Protein AF-A0A7S3XUX4-F1 (afdb_monomer_lite)

Sequence (111 aa):
DKAPLEVVVLLKGLAEDGEMLLADGRRVLDEARVREEGLENDPSVVPIHPDFRLWVLANRPGFPFMGNDFFRECGDAFCVHAVDNPDPSSEARLLAQWAPGLPTALLGRLA

pLDDT: mean 87.91, std 8.02, range [60.5, 97.81]

Radius of gyration: 21.31 Å; chains: 1; bounding box: 48×29×55 Å

Secondary structure (DSSP, 8-state):
--S-HHHHHHHHHHHHTSEEE-TTS-EEEEHHHHHHTT-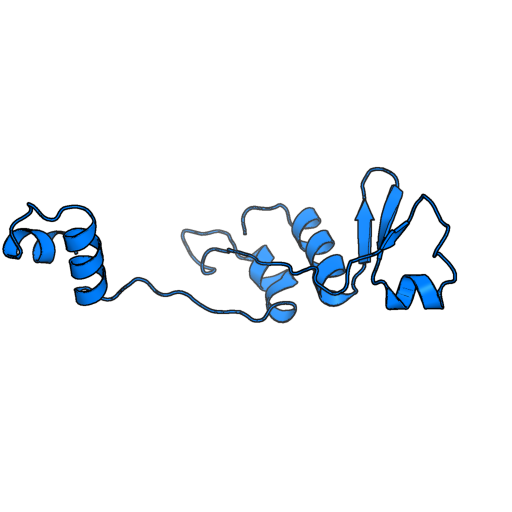TT-TTEEEEPTT-------PPSBTTB-THHHHHHHGGGS-----PPPPHHHHHHHHHHH-TTS-HHHHTTT-

InterPro domains:
  IPR039891 von Willebrand factor A domain-containing protein 8 [PTHR21610] (1-110)

Structure (mmCIF, N/CA/C/O backbone):
data_AF-A0A7S3XUX4-F1
#
_entry.id   AF-A0A7S3XUX4-F1
#
loop_
_atom_site.group_PDB
_atom_site.id
_atom_site.type_symbol
_atom_site.label_atom_id
_atom_site.label_alt_id
_atom_site.label_comp_id
_atom_site.label_asym_id
_atom_site.label_entity_id
_atom_site.label_seq_id
_atom_site.pdbx_PDB_ins_code
_atom_site.Cartn_x
_atom_site.Cartn_y
_atom_site.Cartn_z
_atom_site.occupancy
_atom_site.B_iso_or_equiv
_atom_site.auth_seq_id
_atom_site.auth_comp_id
_atom_site.auth_asym_id
_atom_site.auth_atom_id
_atom_site.pdbx_PDB_model_num
ATOM 1 N N . ASP A 1 1 ? 1.983 5.014 5.898 1.00 66.81 1 ASP A N 1
ATOM 2 C CA . ASP A 1 1 ? 2.160 6.467 6.141 1.00 66.81 1 ASP A CA 1
ATOM 3 C C . ASP A 1 1 ? 3.398 6.817 6.987 1.00 66.81 1 ASP A C 1
ATOM 5 O O . ASP A 1 1 ? 3.835 7.954 6.936 1.00 66.81 1 ASP A O 1
ATOM 9 N N . LYS A 1 2 ? 3.973 5.880 7.760 1.00 80.00 2 LYS A N 1
ATOM 10 C CA . LYS A 1 2 ? 5.196 6.097 8.569 1.00 80.00 2 LYS A CA 1
ATOM 11 C C . LYS A 1 2 ? 6.522 5.818 7.851 1.00 80.00 2 LYS A C 1
ATOM 13 O O . LYS A 1 2 ? 7.576 5.911 8.474 1.00 80.00 2 LYS A O 1
ATOM 18 N N . ALA A 1 3 ? 6.468 5.408 6.587 1.00 83.81 3 ALA A N 1
ATOM 19 C CA . ALA A 1 3 ? 7.671 5.172 5.803 1.00 83.81 3 ALA A CA 1
ATOM 20 C C . ALA A 1 3 ? 8.380 6.512 5.516 1.00 83.81 3 ALA A C 1
ATOM 22 O O . ALA A 1 3 ? 7.684 7.511 5.321 1.00 83.81 3 ALA A O 1
ATOM 23 N N . PRO A 1 4 ? 9.724 6.545 5.479 1.00 86.75 4 PRO A N 1
ATOM 24 C CA . PRO A 1 4 ? 10.472 7.711 5.016 1.00 86.75 4 PRO A CA 1
ATOM 25 C C . PRO A 1 4 ? 10.052 8.130 3.603 1.00 86.75 4 PRO A C 1
ATOM 27 O O . PRO A 1 4 ? 9.626 7.287 2.809 1.00 86.75 4 PRO A O 1
ATOM 30 N N . LEU A 1 5 ? 10.202 9.416 3.279 1.00 85.75 5 LEU A N 1
ATOM 31 C CA . LEU A 1 5 ? 9.801 9.976 1.986 1.00 85.75 5 LEU A CA 1
ATOM 32 C C . LEU A 1 5 ? 10.465 9.249 0.807 1.00 85.75 5 LEU A C 1
ATOM 34 O O . LEU A 1 5 ? 9.823 9.000 -0.207 1.00 85.75 5 LEU A O 1
ATOM 38 N N . GLU A 1 6 ? 11.720 8.835 0.955 1.00 87.25 6 GLU A N 1
ATOM 39 C CA . GLU A 1 6 ? 12.470 8.111 -0.073 1.00 87.25 6 GLU A CA 1
ATOM 40 C C . GLU A 1 6 ? 11.796 6.782 -0.437 1.00 87.25 6 GLU A C 1
ATOM 42 O O . GLU A 1 6 ? 11.738 6.400 -1.604 1.00 87.25 6 GLU A O 1
ATOM 47 N N . VAL A 1 7 ? 11.229 6.094 0.559 1.00 88.00 7 VAL A N 1
ATOM 48 C CA . VAL A 1 7 ? 10.475 4.851 0.351 1.00 88.00 7 VAL A CA 1
ATOM 49 C C . VAL A 1 7 ? 9.140 5.141 -0.330 1.00 88.00 7 VAL A C 1
ATOM 51 O O . VAL A 1 7 ? 8.718 4.386 -1.202 1.00 88.00 7 VAL A O 1
ATOM 54 N N . VAL A 1 8 ? 8.480 6.236 0.051 1.00 88.06 8 VAL A N 1
ATOM 55 C CA . VAL A 1 8 ? 7.212 6.668 -0.552 1.00 88.06 8 VAL A CA 1
ATOM 56 C C . VAL A 1 8 ? 7.396 6.960 -2.044 1.00 88.06 8 VAL A C 1
ATOM 58 O O . VAL A 1 8 ? 6.635 6.443 -2.854 1.00 88.06 8 VAL A O 1
ATOM 61 N N . VAL A 1 9 ? 8.447 7.690 -2.423 1.00 86.50 9 VAL A N 1
ATOM 62 C CA . VAL A 1 9 ? 8.739 8.017 -3.830 1.00 86.50 9 VAL A CA 1
ATOM 63 C C . VAL A 1 9 ? 9.057 6.766 -4.656 1.00 86.50 9 VAL A C 1
ATOM 65 O O . VAL A 1 9 ? 8.585 6.652 -5.784 1.00 86.50 9 VAL A O 1
ATOM 68 N N . LEU A 1 10 ? 9.793 5.794 -4.104 1.00 88.50 10 LEU A N 1
ATOM 69 C CA . LEU A 1 10 ? 10.037 4.519 -4.795 1.00 88.50 10 LEU A CA 1
ATOM 70 C C . LEU A 1 10 ? 8.735 3.750 -5.066 1.00 88.50 10 LEU A C 1
ATOM 72 O O . LEU A 1 10 ? 8.548 3.214 -6.156 1.00 88.50 10 LEU A O 1
ATOM 76 N N . LEU A 1 11 ? 7.816 3.721 -4.095 1.00 88.44 11 LEU A N 1
ATOM 77 C CA . LEU A 1 11 ? 6.501 3.099 -4.274 1.00 88.44 11 LEU A CA 1
ATOM 78 C C . LEU A 1 11 ? 5.622 3.870 -5.266 1.00 88.44 11 LEU A C 1
ATOM 80 O O . LEU A 1 11 ? 4.853 3.237 -5.986 1.00 88.44 11 LEU A O 1
ATOM 84 N N . LYS A 1 12 ? 5.752 5.203 -5.329 1.00 89.12 12 LYS A N 1
ATOM 85 C CA . LYS A 1 12 ? 5.090 6.043 -6.337 1.00 89.12 12 LYS A CA 1
ATOM 86 C C . LYS A 1 12 ? 5.491 5.625 -7.745 1.00 89.12 12 LYS A C 1
ATOM 88 O O . LYS A 1 12 ? 4.613 5.349 -8.549 1.00 89.12 12 LYS A O 1
ATOM 93 N N . GLY A 1 13 ? 6.796 5.502 -8.008 1.00 90.94 13 GLY A N 1
ATOM 94 C CA . GLY A 1 13 ? 7.304 5.069 -9.315 1.00 90.94 13 GLY A CA 1
ATOM 95 C C . GLY A 1 13 ? 6.753 3.701 -9.723 1.00 90.94 13 GLY A C 1
ATOM 96 O O . GLY A 1 13 ? 6.320 3.512 -10.857 1.00 90.94 13 GLY A O 1
ATOM 97 N N . LEU A 1 14 ? 6.654 2.763 -8.773 1.00 92.81 14 LEU A N 1
ATOM 98 C CA . LEU A 1 14 ? 6.042 1.464 -9.050 1.00 92.81 14 LEU A CA 1
ATOM 99 C C . LEU A 1 14 ? 4.544 1.580 -9.378 1.00 92.81 14 LEU A C 1
ATOM 101 O O . LEU A 1 14 ? 4.056 0.864 -10.248 1.00 92.81 14 LEU A O 1
ATOM 105 N N . ALA A 1 15 ? 3.812 2.427 -8.652 1.00 91.94 15 ALA A N 1
ATOM 106 C CA . ALA A 1 15 ? 2.364 2.567 -8.784 1.00 91.94 15 ALA A CA 1
ATOM 107 C C . ALA A 1 15 ? 1.935 3.374 -10.023 1.00 91.94 15 ALA A C 1
ATOM 109 O O . ALA A 1 15 ? 0.926 3.034 -10.634 1.00 91.94 15 ALA A O 1
ATOM 110 N N . GLU A 1 16 ? 2.676 4.424 -10.381 1.00 91.38 16 GLU A N 1
ATOM 111 C CA . GLU A 1 16 ? 2.357 5.320 -11.500 1.00 91.38 16 GLU A CA 1
ATOM 112 C C . GLU A 1 16 ? 3.044 4.909 -12.800 1.00 91.38 16 GLU A C 1
ATOM 114 O O . GLU A 1 16 ? 2.386 4.786 -13.831 1.00 91.38 16 GLU A O 1
ATOM 119 N N . ASP A 1 17 ? 4.359 4.685 -12.748 1.00 90.69 17 ASP A N 1
ATOM 120 C CA . ASP A 1 17 ? 5.191 4.474 -13.938 1.00 90.69 17 ASP A CA 1
ATOM 121 C C . ASP A 1 17 ? 5.404 2.984 -14.252 1.00 90.69 17 ASP A C 1
ATOM 123 O O . ASP A 1 17 ? 5.994 2.630 -15.279 1.00 90.69 17 ASP A O 1
ATOM 127 N N . GLY A 1 18 ? 4.957 2.098 -13.353 1.00 93.19 18 GLY A N 1
ATOM 128 C CA . GLY A 1 18 ? 5.201 0.663 -13.446 1.00 93.19 18 GLY A CA 1
ATOM 129 C C . GLY A 1 18 ? 6.688 0.320 -13.358 1.00 93.19 18 GLY A C 1
ATOM 130 O O . GLY A 1 18 ? 7.119 -0.670 -13.943 1.00 93.19 18 GLY A O 1
ATOM 131 N N . GLU A 1 19 ? 7.495 1.141 -12.678 1.00 94.62 19 GLU A N 1
ATOM 132 C CA . GLU A 1 19 ? 8.945 0.964 -12.613 1.00 94.62 19 GLU A CA 1
ATOM 133 C C . GLU A 1 19 ? 9.507 1.222 -11.211 1.00 94.62 19 GLU A C 1
ATOM 135 O O . GLU A 1 19 ? 9.159 2.189 -10.539 1.00 94.62 19 GLU A O 1
ATOM 140 N N . MET A 1 20 ? 10.436 0.375 -10.768 1.00 94.94 20 MET A N 1
ATOM 141 C CA . MET A 1 20 ? 11.166 0.585 -9.518 1.00 94.94 20 MET A CA 1
ATOM 142 C C . MET A 1 20 ? 12.572 -0.009 -9.582 1.00 94.94 20 MET A C 1
ATOM 144 O O . MET A 1 20 ? 12.752 -1.177 -9.925 1.00 94.94 20 MET A O 1
ATOM 148 N N . LEU A 1 21 ? 13.575 0.773 -9.179 1.00 92.94 21 LEU A N 1
ATOM 149 C CA . LEU A 1 21 ? 14.949 0.298 -9.029 1.00 92.94 21 LEU A CA 1
ATOM 150 C C . LEU A 1 21 ? 15.150 -0.334 -7.645 1.00 92.94 21 LEU A C 1
ATOM 152 O O . LEU A 1 21 ? 14.877 0.283 -6.615 1.00 92.94 21 LEU A O 1
ATOM 156 N N . LEU A 1 22 ? 15.656 -1.562 -7.623 1.00 91.81 22 LEU A N 1
ATOM 157 C CA . LEU A 1 22 ? 16.019 -2.289 -6.414 1.00 91.81 22 LEU A CA 1
ATOM 158 C C . LEU A 1 22 ? 17.448 -1.942 -5.982 1.00 91.81 22 LEU A C 1
ATOM 160 O O . LEU A 1 22 ? 18.306 -1.595 -6.791 1.00 91.81 22 LEU A O 1
ATOM 164 N N . ALA A 1 23 ? 17.727 -2.089 -4.687 1.00 90.06 23 ALA A N 1
ATOM 165 C CA . ALA A 1 23 ? 19.040 -1.781 -4.115 1.00 90.06 23 ALA A CA 1
ATOM 166 C C . ALA A 1 23 ? 20.184 -2.651 -4.676 1.00 90.06 23 ALA A C 1
ATOM 168 O O . ALA A 1 23 ? 21.346 -2.261 -4.599 1.00 90.06 23 ALA A O 1
ATOM 169 N N . ASP A 1 24 ? 19.864 -3.819 -5.236 1.00 93.62 24 ASP A N 1
ATOM 170 C CA . ASP A 1 24 ? 20.817 -4.716 -5.897 1.00 93.62 24 ASP A CA 1
ATOM 171 C C . ASP A 1 24 ? 21.028 -4.390 -7.389 1.00 93.62 24 ASP A C 1
ATOM 173 O O . ASP A 1 24 ? 21.721 -5.126 -8.089 1.00 93.62 24 ASP A O 1
ATOM 177 N N . GLY A 1 25 ? 20.454 -3.285 -7.874 1.00 93.62 25 GLY A N 1
ATOM 178 C CA . GLY A 1 25 ? 20.574 -2.817 -9.253 1.00 93.62 25 GLY A CA 1
ATOM 179 C C . GLY A 1 25 ? 19.554 -3.421 -10.215 1.00 93.62 25 GLY A C 1
ATOM 180 O O . GLY A 1 25 ? 19.519 -3.015 -11.376 1.00 93.62 25 GLY A O 1
ATOM 181 N N . ARG A 1 26 ? 18.708 -4.354 -9.763 1.00 96.38 26 ARG A N 1
ATOM 182 C CA . ARG A 1 26 ? 17.622 -4.880 -10.596 1.00 96.38 26 ARG A CA 1
ATOM 183 C C . ARG A 1 26 ? 16.511 -3.851 -10.783 1.00 96.38 26 ARG A C 1
ATOM 185 O O . ARG A 1 26 ? 16.251 -3.044 -9.895 1.00 96.38 26 ARG A O 1
ATOM 192 N N . ARG A 1 27 ? 15.809 -3.913 -11.910 1.00 96.06 27 ARG A N 1
ATOM 193 C CA . ARG A 1 27 ? 14.653 -3.062 -12.225 1.00 96.06 27 ARG A CA 1
ATOM 194 C C . ARG A 1 27 ? 13.381 -3.897 -12.231 1.00 96.06 27 ARG A C 1
ATOM 196 O O . ARG A 1 27 ? 13.270 -4.843 -13.001 1.00 96.06 27 ARG A O 1
ATOM 203 N N . VAL A 1 28 ? 12.423 -3.546 -11.383 1.00 96.69 28 VAL A N 1
ATOM 204 C CA . VAL A 1 28 ? 11.038 -4.005 -11.514 1.00 96.69 28 VAL A CA 1
ATOM 205 C C . VAL A 1 28 ? 10.387 -3.153 -12.595 1.00 96.69 28 VAL A C 1
ATOM 207 O O . VAL A 1 28 ? 10.488 -1.932 -12.514 1.00 96.69 28 VAL A O 1
ATOM 210 N N . LEU A 1 29 ? 9.776 -3.770 -13.605 1.00 96.88 29 LEU A N 1
ATOM 211 C CA . LEU A 1 29 ? 9.286 -3.054 -14.785 1.00 96.88 29 LEU A CA 1
ATOM 212 C C . LEU A 1 29 ? 7.984 -3.655 -15.321 1.00 96.88 29 LEU A C 1
ATOM 214 O O . LEU A 1 29 ? 7.833 -4.875 -15.352 1.00 96.88 29 LEU A O 1
ATOM 218 N N . ASP A 1 30 ? 7.066 -2.805 -15.771 1.00 95.62 30 ASP A N 1
ATOM 219 C CA . ASP A 1 30 ? 5.828 -3.212 -16.432 1.00 95.62 30 ASP A CA 1
ATOM 220 C C . ASP A 1 30 ? 6.089 -4.168 -17.607 1.00 95.62 30 ASP A C 1
ATOM 222 O O . ASP A 1 30 ? 6.985 -3.951 -18.424 1.00 95.62 30 ASP A O 1
ATOM 226 N N . GLU A 1 31 ? 5.294 -5.236 -17.706 1.00 94.19 31 GLU A N 1
ATOM 227 C CA . GLU A 1 31 ? 5.512 -6.287 -18.701 1.00 94.19 31 GLU A CA 1
ATOM 228 C C . GLU A 1 31 ? 5.418 -5.776 -20.149 1.00 94.19 31 GLU A C 1
ATOM 230 O O . GLU A 1 31 ? 6.135 -6.271 -21.020 1.00 94.19 31 GLU A O 1
ATOM 235 N N . ALA A 1 32 ? 4.566 -4.786 -20.442 1.00 93.50 32 ALA A N 1
ATOM 236 C CA . ALA A 1 32 ? 4.499 -4.204 -21.781 1.00 93.50 32 ALA A CA 1
ATOM 237 C C . ALA A 1 32 ? 5.799 -3.467 -22.116 1.00 93.50 32 ALA A C 1
ATOM 239 O O . ALA A 1 32 ? 6.355 -3.674 -23.194 1.00 93.50 32 ALA A O 1
ATOM 240 N N . ARG A 1 33 ? 6.341 -2.710 -21.156 1.00 94.50 33 ARG A N 1
ATOM 241 C CA . ARG A 1 33 ? 7.625 -2.016 -21.311 1.00 94.50 33 ARG A CA 1
ATOM 242 C C . ARG A 1 33 ? 8.797 -2.978 -21.456 1.00 94.50 33 ARG A C 1
ATOM 244 O O . ARG A 1 33 ? 9.673 -2.733 -22.275 1.00 94.50 33 ARG A O 1
ATOM 251 N N . VAL A 1 34 ? 8.791 -4.104 -20.739 1.00 96.44 34 VAL A N 1
ATOM 252 C CA . VAL A 1 34 ? 9.808 -5.158 -20.918 1.00 96.44 34 VAL A CA 1
ATOM 253 C C . VAL A 1 34 ? 9.852 -5.640 -22.372 1.00 96.44 34 VAL A C 1
ATOM 255 O O . VAL A 1 34 ? 10.941 -5.798 -22.922 1.00 96.44 34 VAL A O 1
ATOM 258 N N . ARG A 1 35 ? 8.689 -5.829 -23.014 1.00 94.75 35 ARG A N 1
ATOM 259 C CA . ARG A 1 35 ? 8.601 -6.237 -24.428 1.00 94.75 35 ARG A CA 1
ATOM 260 C C . ARG A 1 35 ? 8.998 -5.116 -25.391 1.00 94.75 35 ARG A C 1
ATOM 262 O O . ARG A 1 35 ? 9.686 -5.371 -26.372 1.00 94.75 35 ARG A O 1
ATOM 269 N N . GLU A 1 36 ? 8.575 -3.880 -25.132 1.00 95.31 36 GLU A N 1
ATOM 270 C CA . GLU A 1 36 ? 8.912 -2.719 -25.971 1.00 95.31 36 GLU A CA 1
ATOM 271 C C . GLU A 1 36 ? 10.413 -2.395 -25.950 1.00 95.31 36 GLU A C 1
ATOM 273 O O . GLU A 1 36 ? 10.987 -2.051 -26.983 1.00 95.31 36 GLU A O 1
ATOM 278 N N . GLU A 1 37 ? 11.054 -2.537 -24.788 1.00 95.56 37 GLU A N 1
ATOM 279 C CA . GLU A 1 37 ? 12.486 -2.290 -24.590 1.00 95.56 37 GLU A CA 1
ATOM 280 C C . GLU A 1 37 ? 13.363 -3.509 -24.969 1.00 95.56 37 GLU A C 1
ATOM 282 O O . GLU A 1 37 ? 14.589 -3.391 -24.984 1.00 95.56 37 GLU A O 1
ATOM 287 N N . GLY A 1 38 ? 12.773 -4.665 -25.310 1.00 95.88 38 GLY A N 1
ATOM 288 C CA . GLY A 1 38 ? 13.501 -5.885 -25.694 1.00 95.88 38 GLY A CA 1
ATOM 289 C C . GLY A 1 38 ? 14.300 -6.517 -24.547 1.00 95.88 38 GLY A C 1
ATOM 290 O O . GLY A 1 38 ? 15.407 -7.025 -24.754 1.00 95.88 38 GLY A O 1
ATOM 291 N N . LEU A 1 39 ? 13.774 -6.423 -23.321 1.00 96.19 39 LEU A N 1
ATOM 292 C CA . LEU A 1 39 ? 14.441 -6.818 -22.076 1.00 96.19 39 LEU A CA 1
ATOM 293 C C . LEU A 1 39 ? 13.984 -8.189 -21.550 1.00 96.19 39 LEU A C 1
ATOM 295 O O . LEU A 1 39 ? 14.249 -8.527 -20.398 1.00 96.19 39 LEU A O 1
ATOM 299 N N . GLU A 1 40 ? 13.316 -9.013 -22.361 1.00 94.56 40 GLU A N 1
ATOM 300 C CA . GLU A 1 40 ? 12.673 -10.256 -21.902 1.00 94.56 40 GLU A CA 1
ATOM 301 C C . GLU A 1 40 ? 13.658 -11.294 -21.347 1.00 94.56 40 GLU A C 1
ATOM 303 O O . GLU A 1 40 ? 13.274 -12.160 -20.563 1.00 94.56 40 GLU A O 1
ATOM 308 N N . ASN A 1 41 ? 14.925 -11.215 -21.758 1.00 95.31 41 ASN A N 1
ATOM 309 C CA . ASN A 1 41 ? 15.991 -12.121 -21.328 1.00 95.31 41 ASN A CA 1
ATOM 310 C C . ASN A 1 41 ? 17.027 -11.433 -20.420 1.00 95.31 41 ASN A C 1
ATOM 312 O O . ASN A 1 41 ? 18.061 -12.035 -20.123 1.00 95.31 41 ASN A O 1
ATOM 316 N N . ASP A 1 42 ? 16.793 -10.182 -20.006 1.00 96.50 42 ASP A N 1
ATOM 317 C CA . ASP A 1 42 ? 17.713 -9.454 -19.133 1.00 96.50 42 ASP A CA 1
ATOM 318 C C . ASP A 1 42 ? 17.570 -9.952 -17.679 1.00 96.50 42 ASP A C 1
ATOM 320 O O . ASP A 1 42 ? 16.519 -9.762 -17.062 1.00 96.50 42 ASP A O 1
ATOM 324 N N . PRO A 1 43 ? 18.611 -10.568 -17.080 1.00 95.44 43 PRO A N 1
ATOM 325 C CA . PRO A 1 43 ? 18.537 -11.082 -15.712 1.00 95.44 43 PRO A CA 1
ATOM 326 C C . PRO A 1 43 ? 18.441 -9.975 -14.650 1.00 95.44 43 PRO A C 1
ATOM 328 O O . PRO A 1 43 ? 18.166 -10.267 -13.484 1.00 95.44 43 PRO A O 1
ATOM 331 N N . SER A 1 44 ? 18.700 -8.719 -15.022 1.00 96.69 44 SER A N 1
ATOM 332 C CA . SER A 1 44 ? 18.547 -7.556 -14.152 1.00 96.69 44 SER A CA 1
ATOM 333 C C . SER A 1 44 ? 17.116 -7.014 -14.121 1.00 96.69 44 SER A C 1
ATOM 335 O O . SER A 1 44 ? 16.817 -6.153 -13.295 1.00 96.69 44 SER A O 1
ATOM 337 N N . VAL A 1 45 ? 16.211 -7.532 -14.955 1.00 97.81 45 VAL A N 1
ATOM 338 C CA . VAL A 1 45 ? 14.824 -7.068 -15.042 1.00 97.81 45 VAL A CA 1
ATOM 339 C C . VAL A 1 45 ? 13.871 -8.068 -14.393 1.00 97.81 45 VAL A C 1
ATOM 341 O O . VAL A 1 45 ? 13.947 -9.277 -14.593 1.00 97.81 45 VAL A O 1
ATOM 344 N N . VAL A 1 46 ? 12.952 -7.545 -13.587 1.00 96.88 46 VAL A N 1
ATOM 345 C CA . VAL A 1 46 ? 11.876 -8.292 -12.940 1.00 96.88 46 VAL A CA 1
ATOM 346 C C . VAL A 1 46 ? 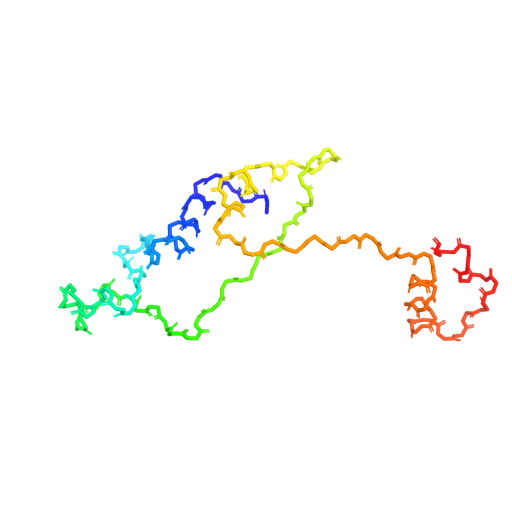10.546 -7.790 -13.516 1.00 96.88 46 VAL A C 1
ATOM 348 O O . VAL A 1 46 ? 10.087 -6.719 -13.114 1.00 96.88 46 VAL A O 1
ATOM 351 N N . PRO A 1 47 ? 9.918 -8.517 -14.457 1.00 96.88 47 PRO A N 1
ATOM 352 C CA . PRO A 1 47 ? 8.651 -8.092 -15.042 1.00 96.88 47 PRO A CA 1
ATOM 353 C C . PRO A 1 47 ? 7.526 -8.098 -13.997 1.00 96.88 47 PRO A C 1
ATOM 355 O O . PRO A 1 47 ? 7.375 -9.052 -13.227 1.00 96.88 47 PRO A O 1
ATOM 358 N N . ILE A 1 48 ? 6.710 -7.046 -13.987 1.00 96.31 48 ILE A N 1
ATOM 359 C CA . ILE A 1 48 ? 5.490 -6.971 -13.179 1.00 96.31 48 ILE A CA 1
ATOM 360 C C . ILE A 1 48 ? 4.437 -7.868 -13.824 1.00 96.31 48 ILE A C 1
ATOM 362 O O . ILE A 1 48 ? 4.049 -7.668 -14.969 1.00 96.31 48 ILE A O 1
ATOM 366 N N . HIS A 1 49 ? 3.949 -8.857 -13.078 1.00 94.62 49 HIS A N 1
ATOM 367 C CA . HIS A 1 49 ? 2.889 -9.740 -13.561 1.00 94.62 49 HIS A CA 1
ATOM 368 C C . HIS A 1 49 ? 1.571 -8.960 -13.784 1.00 94.62 49 HIS A C 1
ATOM 370 O O . HIS A 1 49 ? 1.222 -8.145 -12.928 1.00 94.62 49 HIS A O 1
ATOM 376 N N . PRO A 1 50 ? 0.764 -9.253 -14.826 1.00 92.00 50 PRO A N 1
ATOM 377 C CA . PRO A 1 50 ? -0.499 -8.545 -15.100 1.00 92.00 50 PRO A CA 1
ATOM 378 C C . PRO A 1 50 ? -1.521 -8.549 -13.951 1.00 92.00 50 PRO A C 1
ATOM 380 O O . PRO A 1 50 ? -2.327 -7.628 -13.808 1.00 92.00 50 PRO A O 1
ATOM 383 N N . ASP A 1 51 ? -1.483 -9.579 -13.104 1.00 94.19 51 ASP A N 1
ATOM 384 C CA . ASP A 1 51 ? -2.342 -9.704 -11.914 1.00 94.19 51 ASP A CA 1
ATOM 385 C C . ASP A 1 51 ? -1.729 -9.125 -10.632 1.00 94.19 51 ASP A C 1
ATOM 387 O O . ASP A 1 51 ? -2.329 -9.219 -9.560 1.00 94.19 51 ASP A O 1
ATOM 391 N N . PHE A 1 52 ? -0.545 -8.516 -10.704 1.00 93.69 52 PHE A N 1
ATOM 392 C CA . PHE A 1 52 ? 0.037 -7.822 -9.562 1.00 93.69 52 PHE A CA 1
ATOM 393 C C . PHE A 1 52 ? -0.877 -6.667 -9.127 1.00 93.69 52 PHE A C 1
ATOM 395 O O . PHE A 1 52 ? -1.393 -5.908 -9.950 1.00 93.69 52 PHE A O 1
ATOM 402 N N . ARG A 1 53 ? -1.112 -6.539 -7.818 1.00 92.75 53 ARG A N 1
ATOM 403 C CA . ARG A 1 53 ? -1.934 -5.472 -7.234 1.00 92.75 53 ARG A CA 1
ATOM 404 C C . ARG A 1 53 ? -1.240 -4.918 -6.002 1.00 92.75 53 ARG A C 1
ATOM 406 O O . ARG A 1 53 ? -0.816 -5.682 -5.136 1.00 92.75 53 ARG A O 1
ATOM 413 N N . LEU A 1 54 ? -1.196 -3.595 -5.900 1.00 90.75 54 LEU A N 1
ATOM 414 C CA . LEU A 1 54 ? -0.697 -2.898 -4.725 1.00 90.75 54 LEU A CA 1
ATOM 415 C C . LEU A 1 54 ? -1.878 -2.427 -3.869 1.00 90.75 54 LEU A C 1
ATOM 417 O O . LEU A 1 54 ? -2.709 -1.644 -4.321 1.00 90.75 54 LEU A O 1
ATOM 421 N N . TRP A 1 55 ? -1.939 -2.908 -2.629 1.00 92.00 55 TRP A N 1
ATOM 422 C CA . TRP A 1 55 ? -2.902 -2.459 -1.625 1.00 92.00 55 TRP A CA 1
ATOM 423 C C . TRP A 1 55 ? -2.164 -1.698 -0.536 1.00 92.00 55 TRP A C 1
ATOM 425 O O . TRP A 1 55 ? -1.205 -2.217 0.036 1.00 92.00 55 TRP A O 1
ATOM 435 N N . VAL A 1 56 ? -2.623 -0.484 -0.229 1.00 87.88 56 VAL A N 1
ATOM 436 C CA . VAL A 1 56 ? -2.002 0.348 0.800 1.00 87.88 56 VAL A CA 1
ATOM 437 C C . VAL A 1 56 ? -3.004 0.698 1.885 1.00 87.88 56 VAL A C 1
ATOM 439 O O . VAL A 1 56 ? -4.100 1.182 1.614 1.00 87.88 56 VAL A O 1
ATOM 442 N N . LEU A 1 57 ? -2.593 0.472 3.130 1.00 88.44 57 LEU A N 1
ATOM 443 C CA . LEU A 1 57 ? -3.300 0.928 4.316 1.00 88.44 57 LEU A CA 1
ATO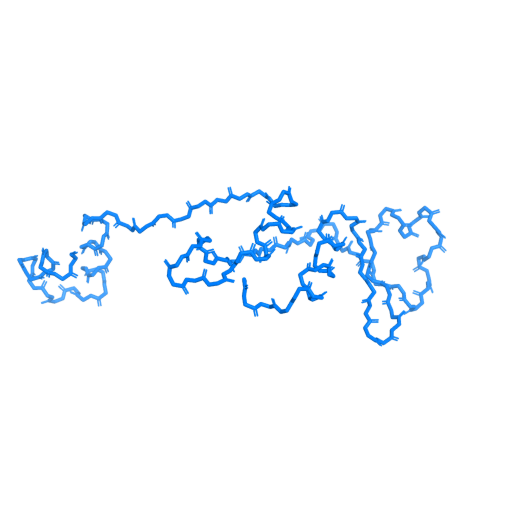M 444 C C . LEU A 1 57 ? -2.524 2.098 4.912 1.00 88.44 57 LEU A C 1
ATOM 446 O O . LEU A 1 57 ? -1.345 1.982 5.258 1.00 88.44 57 LEU A O 1
ATOM 450 N N . ALA A 1 58 ? -3.189 3.239 5.015 1.00 84.75 58 ALA A N 1
ATOM 451 C CA . ALA A 1 58 ? -2.630 4.446 5.592 1.00 84.75 58 ALA A CA 1
ATOM 452 C C . ALA A 1 58 ? -3.635 5.055 6.564 1.00 84.75 58 ALA A C 1
ATOM 454 O O . ALA A 1 58 ? -4.845 5.003 6.344 1.00 84.75 58 ALA A O 1
ATOM 455 N N . ASN A 1 59 ? -3.120 5.645 7.640 1.00 83.44 59 ASN A N 1
ATOM 456 C CA . ASN A 1 59 ? -3.954 6.435 8.530 1.00 83.44 59 ASN A CA 1
ATOM 457 C C . ASN A 1 59 ? -4.481 7.660 7.786 1.00 83.44 59 ASN A C 1
ATOM 459 O O . ASN A 1 59 ? -3.796 8.223 6.926 1.00 83.44 59 ASN A O 1
ATOM 463 N N . ARG A 1 60 ? -5.674 8.113 8.179 1.00 78.06 60 ARG A N 1
ATOM 464 C CA . ARG A 1 60 ? -6.183 9.414 7.752 1.00 78.06 60 ARG A CA 1
ATOM 465 C C . ARG A 1 60 ? -5.138 10.497 8.087 1.00 78.06 60 ARG A C 1
ATOM 467 O O . ARG A 1 60 ? -4.661 10.523 9.225 1.00 78.06 60 ARG A O 1
ATOM 474 N N . PRO A 1 61 ? -4.782 11.389 7.144 1.00 76.12 61 PRO A N 1
ATOM 475 C CA . PRO A 1 61 ? -3.838 12.466 7.420 1.00 76.12 61 PRO A CA 1
ATOM 476 C C . PRO A 1 61 ? -4.413 13.429 8.468 1.00 76.12 61 PRO A C 1
ATOM 478 O O . PRO A 1 61 ? -5.597 13.774 8.424 1.00 76.12 61 PRO A O 1
ATOM 481 N N . GLY A 1 62 ? -3.573 13.873 9.405 1.00 74.25 62 GLY A N 1
ATOM 482 C CA . GLY A 1 62 ? -3.952 14.811 10.464 1.00 74.25 62 GLY A CA 1
ATOM 483 C C . GLY A 1 62 ? -3.532 14.359 11.863 1.00 74.25 62 GLY A C 1
ATOM 484 O O . GLY A 1 62 ? -3.215 13.199 12.097 1.00 74.25 62 GLY A O 1
ATOM 485 N N . PHE A 1 63 ? -3.516 15.291 12.817 1.00 69.69 63 PHE A N 1
ATOM 486 C CA . PHE A 1 63 ? -3.086 15.020 14.194 1.00 69.69 63 PHE A CA 1
ATOM 487 C C . PHE A 1 63 ? -3.936 13.914 14.861 1.00 69.69 63 PHE A C 1
ATOM 489 O O . PHE A 1 63 ? -5.159 13.950 14.722 1.00 69.69 63 PHE A O 1
ATOM 496 N N . PRO A 1 64 ? -3.342 12.961 15.615 1.00 69.00 64 PRO A N 1
ATOM 497 C CA . PRO A 1 64 ? -1.920 12.819 15.972 1.00 69.00 64 PRO A CA 1
ATOM 498 C C . PRO A 1 64 ? -1.073 12.049 14.937 1.00 69.00 64 PRO A C 1
ATOM 500 O O . PRO A 1 64 ? 0.110 11.783 15.160 1.00 69.00 64 PRO A O 1
ATOM 503 N N . PHE A 1 65 ? -1.645 11.663 13.798 1.00 67.81 65 PHE A N 1
ATOM 504 C CA . PHE A 1 65 ? -0.981 10.856 12.781 1.00 67.81 65 PHE A CA 1
ATOM 505 C C . PHE A 1 65 ? -0.210 11.730 11.780 1.00 67.81 65 PHE A C 1
ATOM 507 O O . PHE A 1 65 ? -0.763 12.383 10.902 1.00 67.81 65 PHE A O 1
ATOM 514 N N . MET A 1 66 ? 1.121 11.698 11.876 1.00 62.19 66 MET A N 1
ATOM 515 C CA . MET A 1 66 ? 2.043 12.392 10.954 1.00 62.19 66 MET A CA 1
ATOM 516 C C . MET A 1 66 ? 2.127 11.758 9.548 1.00 62.19 66 MET A C 1
ATOM 518 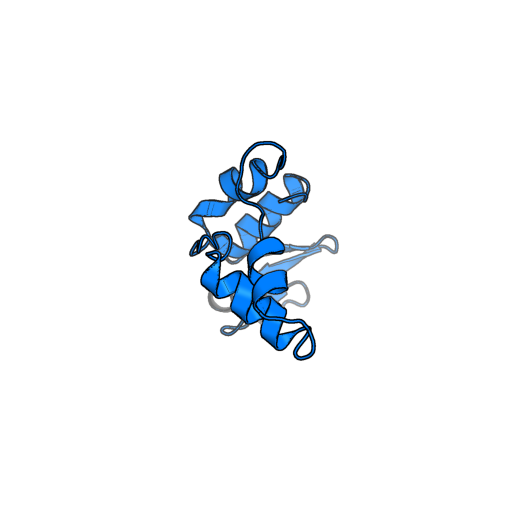O O . MET A 1 66 ? 3.157 11.844 8.895 1.00 62.19 66 MET A O 1
ATOM 522 N N . GLY A 1 67 ? 1.071 11.093 9.078 1.00 60.50 67 GLY A N 1
ATOM 523 C CA . GLY A 1 67 ? 1.033 10.364 7.808 1.00 60.50 67 GLY A CA 1
ATOM 524 C C . GLY A 1 67 ? 0.960 11.228 6.545 1.00 60.50 67 GLY A C 1
ATOM 525 O O . GLY A 1 67 ? 0.509 10.755 5.504 1.00 60.50 67 GLY A O 1
ATOM 526 N N . ASN A 1 68 ? 1.344 12.501 6.652 1.00 63.44 68 ASN A N 1
ATOM 527 C CA . ASN A 1 68 ? 1.084 13.528 5.646 1.00 63.44 68 ASN A CA 1
ATOM 528 C C . ASN A 1 68 ? 1.800 13.257 4.327 1.00 63.44 68 ASN A C 1
ATOM 530 O O . ASN A 1 68 ? 1.236 13.536 3.273 1.00 63.44 68 ASN A O 1
ATOM 534 N N . ASP A 1 69 ? 3.013 12.715 4.384 1.00 74.69 69 ASP A N 1
ATOM 535 C CA . ASP A 1 69 ? 3.851 12.637 3.194 1.00 74.69 69 ASP A CA 1
ATOM 536 C C . ASP A 1 69 ? 3.386 11.511 2.265 1.00 74.69 69 ASP A C 1
ATOM 538 O O . ASP A 1 69 ? 3.278 11.725 1.069 1.00 74.69 69 ASP A O 1
ATOM 542 N N . PHE A 1 70 ? 2.952 10.357 2.788 1.00 82.81 70 PHE A N 1
ATOM 543 C CA . PHE A 1 70 ? 2.430 9.290 1.923 1.00 82.81 70 PHE A CA 1
ATOM 544 C C . PHE A 1 70 ? 1.209 9.733 1.104 1.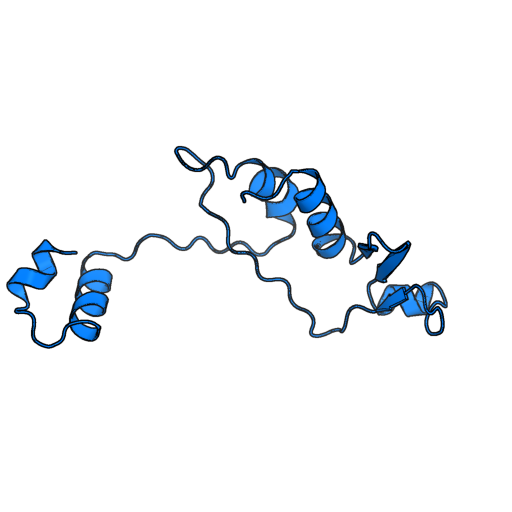00 82.81 70 PHE A C 1
ATOM 546 O O . PHE A 1 70 ? 1.175 9.556 -0.110 1.00 82.81 70 PHE A O 1
ATOM 553 N N . PHE A 1 71 ? 0.196 10.307 1.762 1.00 81.69 71 PHE A N 1
ATOM 554 C CA . PHE A 1 71 ? -1.025 10.707 1.061 1.00 81.69 71 PHE A CA 1
ATOM 555 C C . PHE A 1 71 ? -0.788 11.903 0.132 1.00 81.69 71 PHE A C 1
ATOM 557 O O . PHE A 1 71 ? -1.388 11.966 -0.935 1.00 81.69 71 PHE A O 1
ATOM 564 N N . ARG A 1 72 ? 0.088 12.840 0.518 1.00 82.44 72 ARG A N 1
ATOM 565 C CA . ARG A 1 72 ? 0.457 13.976 -0.335 1.00 82.44 72 ARG A CA 1
ATOM 566 C C . ARG A 1 72 ? 1.170 13.521 -1.603 1.00 82.44 72 ARG A C 1
ATOM 568 O O . ARG A 1 72 ? 0.865 14.043 -2.665 1.00 82.44 72 ARG A O 1
ATOM 575 N N . GLU A 1 73 ? 2.121 12.606 -1.467 1.00 84.19 73 GLU A N 1
ATOM 576 C CA . GLU A 1 73 ? 3.036 12.262 -2.553 1.00 84.19 73 GLU A CA 1
ATOM 577 C C . GLU A 1 73 ? 2.519 11.130 -3.435 1.00 84.19 73 GLU A C 1
ATOM 579 O O . GLU A 1 73 ? 2.930 11.053 -4.579 1.00 84.19 73 GLU A O 1
ATOM 584 N N . CYS A 1 74 ? 1.656 10.238 -2.943 1.00 82.62 74 CYS A N 1
ATOM 585 C CA . CYS A 1 74 ? 1.169 9.100 -3.735 1.00 82.62 74 CYS A CA 1
ATOM 586 C C . CYS A 1 74 ? -0.352 8.957 -3.752 1.00 82.62 74 CYS A C 1
ATOM 588 O O . CYS A 1 74 ? -0.853 7.975 -4.288 1.00 82.62 74 CYS A O 1
ATOM 590 N N . GLY A 1 75 ? -1.108 9.852 -3.111 1.00 82.62 75 GLY A N 1
ATOM 591 C CA . GLY A 1 75 ? -2.553 9.672 -2.943 1.00 82.62 75 GLY A CA 1
ATOM 592 C C . GLY A 1 75 ? -3.335 9.635 -4.258 1.00 82.62 75 GLY A C 1
ATOM 593 O O . GLY A 1 75 ? -4.367 8.974 -4.328 1.00 82.62 75 GLY A O 1
ATOM 594 N N . ASP A 1 76 ? -2.839 10.310 -5.291 1.00 86.75 76 ASP A N 1
ATOM 595 C CA . ASP A 1 76 ? -3.390 10.354 -6.648 1.00 86.75 76 ASP A CA 1
ATOM 596 C C . ASP A 1 76 ? -3.102 9.093 -7.475 1.00 86.75 76 ASP A C 1
ATOM 598 O O . ASP A 1 76 ? -3.883 8.765 -8.368 1.00 86.75 76 ASP A O 1
ATOM 602 N N . ALA A 1 77 ? -2.056 8.339 -7.132 1.00 89.06 77 ALA A N 1
ATOM 603 C CA . ALA 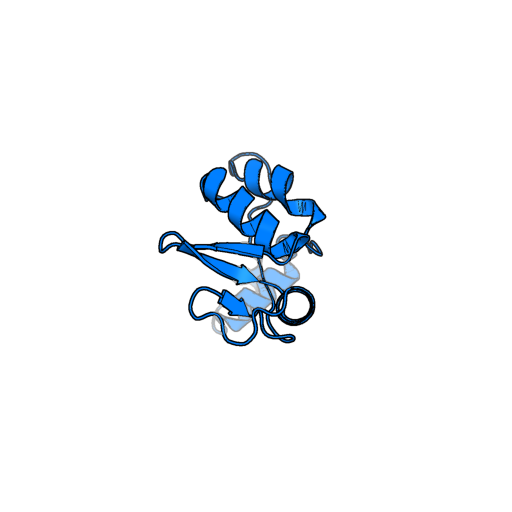A 1 77 ? -1.717 7.066 -7.769 1.00 89.06 77 ALA A CA 1
ATOM 604 C C . ALA A 1 77 ? -2.650 5.903 -7.370 1.00 89.06 77 ALA A C 1
ATOM 606 O O . ALA A 1 77 ? -2.605 4.829 -7.971 1.00 89.06 77 ALA A O 1
ATOM 607 N N . PHE A 1 78 ? -3.500 6.080 -6.350 1.00 88.00 78 PHE A N 1
ATOM 608 C CA . PHE A 1 78 ? -4.367 5.023 -5.825 1.00 88.00 78 PHE A CA 1
ATOM 609 C C . PHE A 1 78 ? -5.855 5.363 -5.926 1.00 88.00 78 PHE A C 1
ATOM 611 O O . PHE A 1 78 ? -6.293 6.494 -5.738 1.00 88.00 78 PHE A O 1
ATOM 618 N N . CYS A 1 79 ? -6.675 4.325 -6.107 1.00 90.19 79 CYS A N 1
ATOM 619 C CA . CYS A 1 79 ? -8.111 4.415 -5.858 1.00 90.19 79 CYS A CA 1
ATOM 620 C C . CYS A 1 79 ? -8.363 4.428 -4.343 1.00 90.19 79 CYS A C 1
ATOM 622 O O . CYS A 1 79 ? -8.409 3.379 -3.699 1.00 90.19 79 CYS A O 1
ATOM 624 N N . VAL A 1 80 ? -8.495 5.622 -3.765 1.00 86.69 80 VAL A N 1
ATOM 625 C CA . VAL A 1 80 ? -8.616 5.791 -2.313 1.00 86.69 80 VAL A CA 1
ATOM 626 C C . VAL A 1 80 ? -10.028 5.460 -1.831 1.00 86.69 80 VAL A C 1
ATOM 628 O O . VAL A 1 80 ? -11.014 6.032 -2.294 1.00 86.69 80 VAL A O 1
ATOM 631 N N . HIS A 1 81 ? -10.114 4.589 -0.825 1.00 89.06 81 HIS A N 1
ATOM 632 C CA . HIS A 1 81 ? -11.334 4.339 -0.066 1.00 89.06 81 HIS A CA 1
ATOM 633 C C . HIS A 1 81 ? -11.104 4.680 1.408 1.00 89.06 81 HIS A C 1
ATOM 635 O O . HIS A 1 81 ? -10.303 4.035 2.084 1.00 89.06 81 HIS A O 1
ATOM 641 N N . ALA A 1 82 ? -11.792 5.712 1.902 1.00 88.00 82 ALA A N 1
ATOM 642 C CA . ALA A 1 82 ? -11.747 6.071 3.313 1.00 88.00 82 ALA A CA 1
ATOM 643 C C . ALA A 1 82 ? -12.637 5.115 4.115 1.00 88.00 82 ALA A C 1
ATOM 645 O O . ALA A 1 82 ? -13.828 4.993 3.837 1.00 88.00 82 ALA A O 1
ATOM 646 N N . VAL A 1 83 ? -12.047 4.454 5.109 1.00 88.56 83 VAL A N 1
ATOM 647 C CA . VAL A 1 83 ? -12.775 3.626 6.072 1.00 88.56 83 VAL A CA 1
ATOM 648 C C . VAL A 1 83 ? -12.981 4.458 7.329 1.00 88.56 83 VAL A C 1
ATOM 650 O O . VAL A 1 83 ? -12.022 4.752 8.045 1.00 88.56 83 VAL A O 1
ATOM 653 N N . ASP A 1 84 ? -14.222 4.872 7.561 1.00 86.69 84 ASP A N 1
ATOM 654 C CA . ASP A 1 84 ? -14.606 5.578 8.780 1.00 86.69 84 ASP A CA 1
ATOM 655 C C . ASP A 1 84 ? -14.741 4.608 9.959 1.00 86.69 84 ASP A C 1
ATOM 657 O O . ASP A 1 84 ? -14.858 3.389 9.789 1.00 86.69 84 ASP A O 1
ATOM 661 N N . ASN A 1 85 ? -14.749 5.160 11.174 1.00 87.75 85 ASN A N 1
ATOM 662 C CA . ASN A 1 85 ? -15.085 4.366 12.347 1.00 87.75 85 ASN A CA 1
ATOM 663 C C . ASN A 1 85 ? -16.510 3.798 12.202 1.00 87.75 85 ASN A C 1
ATOM 665 O O . ASN A 1 85 ? -17.400 4.504 11.713 1.00 87.75 85 ASN A O 1
ATOM 669 N N . PRO A 1 86 ? -16.736 2.542 12.623 1.00 90.12 86 PRO A N 1
ATOM 670 C CA . PRO A 1 86 ? -18.066 1.952 12.625 1.00 90.12 86 PRO A CA 1
ATOM 671 C C . PRO A 1 86 ? -19.046 2.796 13.449 1.00 90.12 86 PRO A C 1
ATOM 673 O O . PRO A 1 86 ? -18.691 3.401 14.456 1.00 90.12 86 PRO A O 1
ATOM 676 N N . ASP A 1 87 ? -20.307 2.831 13.022 1.00 91.12 87 ASP A N 1
ATOM 677 C CA . ASP A 1 87 ? -21.364 3.437 13.826 1.00 91.12 87 ASP A CA 1
ATOM 678 C C . ASP A 1 87 ? -21.638 2.589 15.090 1.00 91.12 87 ASP A C 1
ATOM 680 O O . ASP A 1 87 ? -21.364 1.381 15.085 1.00 91.12 87 ASP A O 1
ATOM 684 N N . PRO A 1 88 ? -22.246 3.158 16.150 1.00 89.69 88 PRO A N 1
ATOM 685 C CA . PRO A 1 88 ? -22.464 2.441 17.410 1.00 89.69 88 PRO A CA 1
ATOM 686 C C . PRO A 1 88 ? -23.224 1.114 17.263 1.00 89.69 88 PRO A C 1
ATOM 688 O O . PRO A 1 88 ? -22.995 0.167 18.015 1.00 89.69 88 PRO A O 1
ATOM 691 N N . SER A 1 89 ? -24.128 1.000 16.280 1.00 89.94 89 SER A N 1
ATOM 692 C CA . SER A 1 89 ? -24.851 -0.252 16.037 1.00 89.94 89 SER A CA 1
ATOM 693 C C . SER A 1 89 ? -23.954 -1.313 15.392 1.00 89.94 89 SER A C 1
ATOM 695 O O . SER A 1 89 ? -24.072 -2.504 15.691 1.00 89.94 89 SER A O 1
ATOM 697 N N . SER A 1 90 ? -23.031 -0.897 14.524 1.00 91.69 90 SER A N 1
ATOM 698 C CA . SER A 1 90 ? -22.015 -1.762 13.927 1.00 91.69 90 SER A CA 1
ATOM 699 C C . SER A 1 90 ? -20.978 -2.211 14.955 1.00 91.69 90 SER A C 1
ATOM 701 O O . SER A 1 90 ? -20.661 -3.400 14.990 1.00 91.69 90 SER A O 1
ATOM 703 N N . GLU A 1 91 ? -20.536 -1.324 15.848 1.00 91.38 91 GLU A N 1
ATOM 704 C CA . GLU A 1 91 ? -19.655 -1.669 16.973 1.00 91.38 91 GLU A CA 1
ATOM 705 C C . GLU A 1 91 ? -20.311 -2.659 17.936 1.00 91.38 91 GLU A C 1
ATOM 707 O O . GLU A 1 91 ? -19.731 -3.702 18.242 1.00 91.38 91 GLU A O 1
ATOM 712 N N . ALA A 1 92 ? -21.559 -2.407 18.342 1.00 89.44 92 ALA A N 1
ATOM 713 C CA . ALA A 1 92 ? -22.298 -3.313 19.218 1.00 89.44 92 ALA A CA 1
ATOM 714 C C . ALA A 1 92 ? -22.471 -4.710 18.595 1.00 89.44 92 ALA A C 1
ATOM 716 O O . ALA A 1 92 ? -22.358 -5.715 19.300 1.00 89.44 92 ALA A O 1
ATOM 717 N N . ARG A 1 93 ? -22.702 -4.799 17.275 1.00 90.56 93 ARG A N 1
ATOM 718 C CA . ARG A 1 93 ? -22.743 -6.084 16.550 1.00 90.56 93 ARG A CA 1
ATOM 719 C C . ARG A 1 93 ? -21.387 -6.787 16.551 1.00 90.56 93 ARG A C 1
ATOM 721 O O . ARG A 1 93 ? -21.350 -7.998 16.757 1.00 90.56 93 ARG A O 1
ATOM 728 N N . LEU A 1 94 ? -20.300 -6.048 16.345 1.00 91.25 94 LEU A N 1
ATOM 729 C CA . LEU A 1 94 ? -18.930 -6.566 16.409 1.00 91.25 94 LEU A CA 1
ATOM 730 C C . LEU A 1 94 ? -18.629 -7.142 17.799 1.00 91.25 94 LEU A C 1
ATOM 732 O O . LEU A 1 94 ? -18.203 -8.290 17.913 1.00 91.25 94 LEU A O 1
ATOM 736 N N . LEU A 1 95 ? -18.944 -6.392 18.858 1.00 91.50 95 LEU A N 1
ATOM 737 C CA . LEU A 1 95 ? -18.761 -6.829 20.242 1.00 91.50 95 LEU A CA 1
ATOM 738 C C . LEU A 1 95 ? -19.647 -8.029 20.599 1.00 91.50 95 LEU A C 1
ATOM 740 O O . LEU A 1 95 ? -19.183 -8.937 21.281 1.00 91.50 95 LEU A O 1
ATOM 744 N N . ALA A 1 96 ? -20.892 -8.079 20.115 1.00 91.19 96 ALA A N 1
ATOM 745 C CA . ALA A 1 96 ? -21.782 -9.222 20.328 1.00 91.19 96 ALA A CA 1
ATOM 746 C C . ALA A 1 96 ? -21.238 -10.511 19.689 1.00 91.19 96 ALA A C 1
ATOM 748 O O . ALA A 1 96 ? -21.364 -11.586 20.272 1.00 91.19 96 ALA A O 1
ATOM 749 N N . GLN A 1 97 ? -20.623 -10.413 18.505 1.00 91.56 97 GLN A N 1
ATOM 750 C CA . GLN A 1 97 ? -19.971 -11.555 17.855 1.00 91.56 97 GLN A CA 1
ATOM 751 C C . GLN A 1 97 ? -18.713 -11.992 18.611 1.00 91.56 97 GLN A C 1
ATOM 753 O O . GLN A 1 97 ? -18.457 -13.188 18.739 1.00 91.56 97 GLN A O 1
ATOM 758 N N . TRP A 1 98 ? -17.941 -11.032 19.124 1.00 91.19 98 TRP A N 1
ATOM 759 C CA . TRP A 1 98 ? -16.689 -11.300 19.830 1.00 91.19 98 TRP A CA 1
ATOM 760 C C . TRP A 1 98 ? -16.906 -11.828 21.257 1.00 91.19 98 TRP A C 1
ATOM 762 O O . TRP A 1 98 ? -16.146 -12.669 21.732 1.00 91.19 98 TRP A O 1
ATOM 772 N N . ALA A 1 99 ? -17.968 -11.378 21.931 1.00 90.38 99 ALA A N 1
ATOM 773 C CA . ALA A 1 99 ? -18.342 -11.777 23.286 1.00 90.38 99 ALA A CA 1
ATOM 774 C C . ALA A 1 99 ? -19.851 -12.101 23.395 1.00 90.38 99 ALA A C 1
ATOM 776 O O . ALA A 1 99 ? -20.606 -11.343 24.011 1.00 90.38 99 ALA A O 1
ATOM 777 N N . PRO A 1 100 ? -20.311 -13.259 22.880 1.00 88.75 100 PRO A N 1
ATOM 778 C CA . PRO A 1 100 ? -21.740 -13.606 22.828 1.00 88.75 100 PRO A CA 1
ATOM 779 C C . PRO A 1 100 ? -22.422 -13.728 24.198 1.00 88.75 100 PRO A C 1
ATOM 781 O O . PRO A 1 100 ? -23.641 -13.640 24.298 1.00 88.75 100 PRO A O 1
ATOM 784 N N . GLY A 1 101 ? -21.642 -13.960 25.260 1.00 88.00 101 GLY A N 1
ATOM 785 C CA . GLY A 1 101 ? -22.139 -14.081 26.632 1.00 88.00 101 GLY A CA 1
ATOM 786 C C . GLY A 1 101 ? -22.342 -12.749 27.360 1.00 88.00 101 GLY A C 1
ATOM 787 O O . GLY A 1 101 ? -22.799 -12.753 28.503 1.00 88.00 101 GLY A O 1
ATOM 788 N N . LEU A 1 102 ? -21.985 -11.615 26.748 1.00 87.38 102 LEU A N 1
ATOM 789 C CA . LEU A 1 102 ? -22.149 -10.303 27.369 1.00 87.38 102 LEU A CA 1
ATOM 790 C C . LEU A 1 102 ? -23.608 -9.818 27.248 1.00 87.38 102 LEU A C 1
ATOM 792 O O . LEU A 1 102 ? -24.174 -9.851 26.154 1.00 87.38 102 LEU A O 1
ATOM 796 N N . PRO A 1 103 ? -24.225 -9.294 28.323 1.00 87.94 103 PRO A N 1
ATOM 797 C CA . PRO A 1 103 ? -25.553 -8.693 28.235 1.00 87.94 103 PRO A CA 1
ATOM 798 C C . PRO A 1 103 ? -25.581 -7.504 27.267 1.00 87.94 103 PRO A C 1
ATOM 800 O O . PRO A 1 103 ? -24.718 -6.627 27.326 1.00 87.94 103 PRO A O 1
ATOM 803 N N . THR A 1 104 ? -26.626 -7.405 26.442 1.00 82.62 104 THR A N 1
ATOM 804 C CA . THR A 1 104 ? -26.777 -6.344 25.425 1.00 82.62 104 THR A CA 1
ATOM 805 C C . THR A 1 104 ? -26.699 -4.930 26.008 1.00 82.62 104 THR A C 1
ATOM 807 O O . THR A 1 104 ? -26.132 -4.033 25.391 1.00 82.62 104 THR A O 1
ATOM 810 N N . ALA A 1 105 ? -27.199 -4.735 27.231 1.00 84.06 105 ALA A N 1
ATOM 811 C CA . ALA A 1 105 ? -27.122 -3.454 27.934 1.00 84.06 105 ALA A CA 1
ATOM 812 C C . ALA A 1 105 ? -25.680 -3.018 28.267 1.00 84.06 105 ALA A C 1
ATOM 814 O O . ALA A 1 105 ? -25.422 -1.826 28.417 1.00 84.06 105 ALA A O 1
ATOM 815 N N . LEU A 1 106 ? -24.743 -3.966 28.398 1.00 84.69 106 LEU A N 1
ATOM 816 C CA . LEU A 1 106 ? -23.324 -3.672 28.603 1.00 84.69 106 LEU A CA 1
ATOM 817 C C . LEU A 1 106 ? -22.621 -3.382 27.271 1.00 84.69 106 LEU A C 1
ATOM 819 O O . LEU A 1 106 ? -21.764 -2.508 27.225 1.00 84.69 106 LEU A O 1
ATOM 823 N N . LEU A 1 107 ? -23.023 -4.059 26.190 1.00 83.44 107 LEU A N 1
ATOM 824 C CA . LEU A 1 107 ? -22.477 -3.836 24.846 1.00 83.44 107 LEU A CA 1
ATOM 825 C C . LEU A 1 107 ? -22.700 -2.394 24.372 1.00 83.44 107 LEU A C 1
ATOM 827 O O . LEU A 1 107 ? -21.763 -1.765 23.901 1.00 83.44 107 LEU A O 1
ATOM 831 N N . GLY A 1 108 ? -23.896 -1.836 24.588 1.00 78.25 108 GLY A N 1
ATOM 832 C CA . GLY A 1 108 ? -24.201 -0.441 24.235 1.00 78.25 108 GLY A CA 1
ATOM 833 C C . GLY A 1 108 ? -23.524 0.625 25.107 1.00 78.25 108 GLY A C 1
ATOM 834 O O . GLY A 1 108 ? -23.763 1.806 24.898 1.00 78.25 108 GLY A O 1
ATOM 835 N N . ARG A 1 109 ? -22.748 0.228 26.126 1.00 80.88 109 ARG A N 1
ATOM 836 C CA . ARG A 1 109 ? -21.896 1.131 26.921 1.00 80.88 109 ARG A CA 1
ATOM 837 C C . ARG A 1 109 ? -20.414 1.029 26.545 1.00 80.88 109 ARG A C 1
ATOM 839 O O . ARG A 1 109 ? -19.622 1.801 27.079 1.00 80.88 109 ARG A O 1
ATOM 846 N N . LEU A 1 110 ? -20.047 0.005 25.771 1.00 76.19 110 LEU A N 1
ATOM 847 C CA . LEU A 1 110 ? -18.676 -0.298 25.348 1.00 76.19 110 LEU A CA 1
ATOM 848 C C . LEU A 1 110 ? -18.423 0.098 23.888 1.00 76.19 110 LEU A C 1
ATOM 850 O O . LEU A 1 110 ? -17.280 0.400 23.560 1.00 76.19 110 LEU A O 1
ATOM 854 N N . ALA A 1 111 ? -19.471 0.055 23.060 1.00 71.94 111 ALA A N 1
ATOM 855 C CA . ALA A 1 111 ? -19.593 0.834 21.829 1.00 71.94 111 ALA A CA 1
ATOM 856 C C . ALA A 1 111 ? -19.926 2.289 22.194 1.00 71.94 111 ALA A C 1
ATOM 858 O O . ALA A 1 111 ? -19.356 3.224 21.600 1.00 71.94 111 ALA A O 1
#

Organism: Heterosigma akashiwo (NCBI:txid2829)

Foldseek 3Di:
DPDPLVVLVQVLCCLPVVWHADPVRAIRHEPVVCVVVVVPPPPSYDYDDPPDDDDDDDDDDDPPDPRPSNCVPRVVSDPDDDDDDDDLVRQLVVVCVVCVPDDSVVSSVVD